Protein AF-A0A1H2XBK5-F1 (afdb_monomer)

Sequence (45 aa):
MTRLKRCPECHSEMEVNENGIEYCNVCDYWTVEGTARL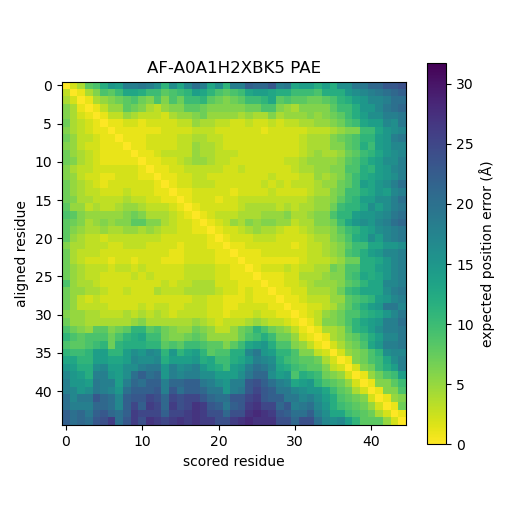DSITMLA

Organism: NCBI:txid2177

Structure (mmCIF, N/CA/C/O backbone):
data_AF-A0A1H2XBK5-F1
#
_entry.id   AF-A0A1H2XBK5-F1
#
loop_
_atom_site.group_PDB
_atom_site.id
_atom_site.type_symbol
_atom_site.label_atom_id
_atom_site.label_alt_id
_atom_site.label_comp_id
_atom_site.label_asym_id
_atom_site.label_entity_id
_atom_site.label_seq_id
_atom_site.pdbx_PDB_ins_code
_atom_site.Cartn_x
_atom_site.Cartn_y
_atom_site.Cartn_z
_atom_site.occupancy
_atom_site.B_iso_or_equiv
_atom_site.auth_seq_id
_atom_site.auth_comp_id
_atom_site.auth_asym_id
_atom_site.auth_atom_id
_atom_site.pdbx_PDB_model_num
ATOM 1 N N . MET A 1 1 ? 5.039 -0.788 15.286 1.00 52.75 1 MET A N 1
ATOM 2 C CA . MET A 1 1 ? 4.227 -1.075 14.087 1.00 52.75 1 MET A CA 1
ATOM 3 C C . MET A 1 1 ? 5.141 -0.916 12.891 1.00 52.75 1 MET A C 1
ATOM 5 O O 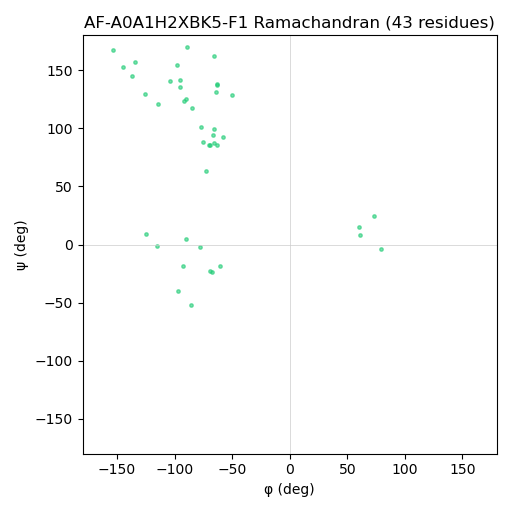. MET A 1 1 ? 5.730 0.148 12.732 1.00 52.75 1 MET A O 1
ATOM 9 N N . THR A 1 2 ? 5.383 -1.999 12.159 1.00 64.88 2 THR A N 1
ATOM 10 C CA . THR A 1 2 ? 6.281 -2.001 10.998 1.00 64.88 2 THR A CA 1
ATOM 11 C C . THR A 1 2 ? 5.471 -1.547 9.792 1.00 64.88 2 THR A C 1
ATOM 13 O O . THR A 1 2 ? 4.482 -2.192 9.464 1.00 64.88 2 THR A O 1
ATOM 16 N N . ARG A 1 3 ? 5.860 -0.420 9.190 1.00 68.19 3 ARG A N 1
ATOM 17 C CA . ARG A 1 3 ? 5.260 0.123 7.965 1.00 68.19 3 ARG A CA 1
ATOM 18 C C . ARG A 1 3 ? 6.175 -0.134 6.783 1.00 68.19 3 ARG A C 1
ATOM 20 O O . ARG A 1 3 ? 7.400 0.010 6.917 1.00 68.19 3 ARG A O 1
ATOM 27 N N . LEU A 1 4 ? 5.599 -0.468 5.637 1.00 75.00 4 LEU A N 1
ATOM 28 C CA . LEU A 1 4 ? 6.340 -0.562 4.389 1.00 75.00 4 LEU A CA 1
ATOM 29 C C . LEU A 1 4 ? 6.592 0.851 3.862 1.00 75.00 4 LEU A C 1
ATOM 31 O O . LEU A 1 4 ? 5.731 1.477 3.265 1.00 75.00 4 LEU A O 1
ATOM 35 N N . LYS A 1 5 ? 7.809 1.372 4.054 1.00 82.00 5 LYS A N 1
ATOM 36 C CA . LYS A 1 5 ? 8.204 2.656 3.438 1.00 82.00 5 LYS A CA 1
ATOM 37 C C . LYS A 1 5 ? 8.317 2.565 1.912 1.00 82.00 5 LYS A C 1
ATOM 39 O O . LYS A 1 5 ? 8.282 3.586 1.234 1.00 82.00 5 LYS A O 1
ATOM 44 N N . ARG A 1 6 ? 8.542 1.360 1.384 1.00 87.88 6 ARG A N 1
ATOM 45 C CA . ARG A 1 6 ? 8.715 1.090 -0.045 1.00 87.88 6 ARG A CA 1
ATOM 46 C C . ARG A 1 6 ? 7.941 -0.153 -0.441 1.00 87.88 6 ARG A C 1
ATOM 48 O O . ARG A 1 6 ? 7.889 -1.115 0.323 1.00 87.88 6 ARG A O 1
ATOM 55 N N . CYS A 1 7 ? 7.410 -0.126 -1.655 1.00 88.19 7 CYS A N 1
ATOM 56 C CA . CYS A 1 7 ? 6.719 -1.244 -2.262 1.00 88.19 7 CYS A CA 1
ATOM 57 C C . CYS A 1 7 ? 7.701 -2.410 -2.466 1.00 88.19 7 CYS A C 1
ATOM 59 O O . CYS A 1 7 ? 8.782 -2.191 -3.019 1.00 88.19 7 CYS A O 1
ATOM 61 N N . PRO A 1 8 ? 7.355 -3.638 -2.054 1.00 85.94 8 PRO A N 1
ATOM 62 C CA . PRO A 1 8 ? 8.217 -4.801 -2.253 1.00 85.94 8 PRO A CA 1
ATOM 63 C C . PRO A 1 8 ? 8.344 -5.216 -3.728 1.00 85.94 8 PRO A C 1
ATOM 65 O O . PRO A 1 8 ? 9.336 -5.835 -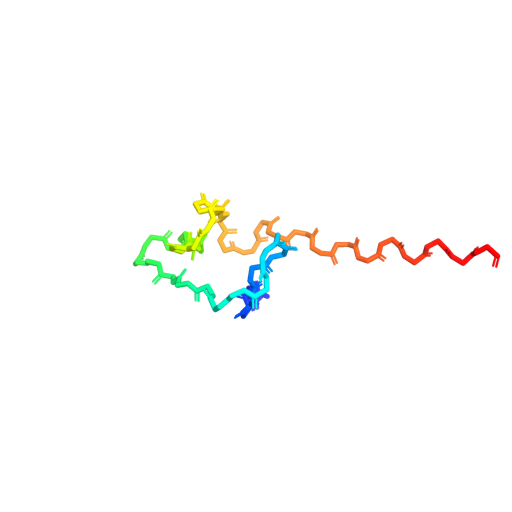4.090 1.00 85.94 8 PRO A O 1
ATOM 68 N N . GLU A 1 9 ? 7.381 -4.846 -4.577 1.00 89.44 9 GLU A N 1
ATOM 69 C CA . GLU A 1 9 ? 7.357 -5.231 -5.994 1.00 89.44 9 GLU A CA 1
ATOM 70 C C . GLU A 1 9 ? 8.171 -4.267 -6.870 1.00 89.44 9 GLU A C 1
ATOM 72 O O . GLU A 1 9 ? 9.034 -4.682 -7.641 1.00 89.44 9 GLU A O 1
ATOM 77 N N . CYS A 1 10 ? 7.910 -2.959 -6.755 1.00 90.75 10 CYS A N 1
ATOM 78 C CA . CYS A 1 10 ? 8.500 -1.945 -7.639 1.00 90.75 10 CYS A CA 1
ATOM 79 C C . CYS A 1 10 ? 9.440 -0.960 -6.931 1.00 90.75 10 CYS A C 1
ATOM 81 O O . CYS A 1 10 ? 9.9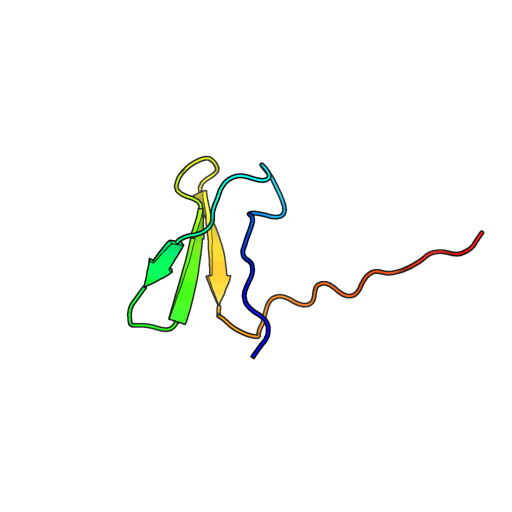93 -0.069 -7.576 1.00 90.75 10 CYS A O 1
ATOM 83 N N . HIS A 1 11 ? 9.613 -1.085 -5.611 1.00 90.12 11 HIS A N 1
ATOM 84 C CA . HIS A 1 11 ? 10.434 -0.204 -4.768 1.00 90.12 11 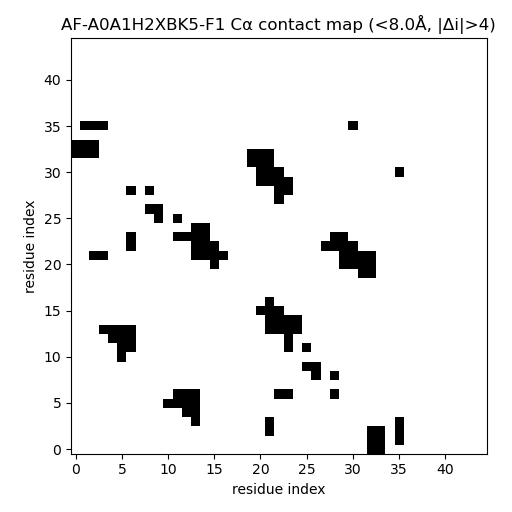HIS A CA 1
ATOM 85 C C . HIS A 1 11 ? 10.025 1.278 -4.729 1.00 90.12 11 HIS A C 1
ATOM 87 O O . HIS A 1 11 ? 10.738 2.086 -4.127 1.00 90.12 11 HIS A O 1
ATOM 93 N N . SER A 1 12 ? 8.879 1.637 -5.310 1.00 90.88 12 SER A N 1
ATOM 94 C CA . SER A 1 12 ? 8.281 2.969 -5.184 1.00 90.88 12 SER A CA 1
ATOM 95 C C . SER A 1 12 ? 7.837 3.249 -3.749 1.00 90.88 12 SER A C 1
ATOM 97 O O . SER A 1 12 ? 7.703 2.334 -2.936 1.00 90.88 12 SER A O 1
ATOM 99 N N . GLU A 1 13 ? 7.618 4.520 -3.426 1.00 91.44 13 GLU A N 1
ATOM 100 C CA . GLU A 1 13 ? 7.062 4.912 -2.131 1.00 91.44 13 GLU A CA 1
ATOM 101 C C . GLU A 1 13 ? 5.643 4.346 -1.974 1.00 91.44 13 GLU A C 1
ATOM 103 O O . GLU A 1 13 ? 4.877 4.308 -2.938 1.00 91.44 13 GLU A O 1
ATOM 108 N N . MET A 1 14 ? 5.324 3.842 -0.780 1.00 89.62 14 MET A N 1
ATOM 109 C CA . MET A 1 14 ? 3.964 3.409 -0.460 1.00 89.62 14 MET A CA 1
ATOM 110 C C . MET A 1 14 ? 3.207 4.523 0.247 1.00 89.62 14 MET A C 1
ATOM 112 O O . MET A 1 14 ? 3.751 5.221 1.104 1.00 89.62 14 MET A O 1
ATOM 116 N N . GLU A 1 15 ? 1.932 4.640 -0.093 1.00 90.12 15 GLU A N 1
ATOM 117 C CA . GLU A 1 15 ? 0.977 5.522 0.558 1.00 90.12 15 GLU A CA 1
ATOM 118 C C . GLU A 1 15 ? 0.151 4.729 1.576 1.00 90.12 15 GLU A C 1
ATOM 120 O O . GLU A 1 15 ? -0.019 3.516 1.453 1.00 90.12 15 GLU A O 1
ATOM 125 N N . VAL A 1 16 ? -0.363 5.412 2.599 1.00 87.88 16 VAL A N 1
ATOM 126 C CA . VAL A 1 16 ? -1.193 4.807 3.649 1.00 87.88 16 VAL A CA 1
ATOM 127 C C . VAL A 1 16 ? -2.495 5.577 3.755 1.00 87.88 16 VAL A C 1
ATOM 129 O O . VAL A 1 16 ? -2.478 6.801 3.885 1.00 87.88 16 VAL A O 1
ATOM 132 N N . ASN A 1 17 ? -3.622 4.868 3.726 1.00 86.69 17 ASN A N 1
ATOM 133 C CA . ASN A 1 17 ? -4.927 5.486 3.933 1.00 86.69 17 ASN A CA 1
ATOM 134 C C . ASN A 1 17 ? -5.338 5.520 5.417 1.00 86.69 17 ASN A C 1
ATOM 136 O O . ASN A 1 17 ? -4.742 4.876 6.280 1.00 86.69 17 ASN A O 1
ATOM 140 N N . GLU A 1 18 ? -6.411 6.257 5.710 1.00 85.50 18 GLU A N 1
ATOM 141 C CA . GLU A 1 18 ? -6.984 6.397 7.059 1.00 85.50 18 GLU A CA 1
ATOM 142 C C . GLU A 1 18 ? -7.472 5.076 7.683 1.00 85.50 18 GLU A C 1
ATOM 144 O O . GLU A 1 18 ? -7.594 4.978 8.902 1.00 85.50 18 GLU A O 1
ATOM 149 N N . ASN A 1 19 ? -7.683 4.042 6.863 1.00 84.19 19 ASN A N 1
ATOM 150 C CA . ASN A 1 19 ? -8.086 2.703 7.296 1.00 84.19 19 ASN A CA 1
ATOM 151 C C . ASN A 1 19 ? -6.888 1.779 7.581 1.00 84.19 19 ASN A C 1
ATOM 153 O O . ASN A 1 19 ? -7.085 0.594 7.853 1.00 84.19 19 ASN A O 1
ATOM 157 N N . GLY A 1 20 ? -5.654 2.289 7.500 1.00 83.81 20 GLY A N 1
ATOM 158 C CA . GLY A 1 20 ? -4.440 1.502 7.720 1.00 83.81 20 GLY A CA 1
ATOM 159 C C . GLY A 1 20 ? -4.110 0.539 6.577 1.00 83.81 20 GLY A C 1
ATOM 160 O O . GLY A 1 20 ? -3.457 -0.474 6.805 1.00 83.81 20 GLY A O 1
ATOM 161 N N . ILE A 1 21 ? -4.572 0.813 5.357 1.00 87.62 21 ILE A N 1
ATOM 162 C CA . ILE A 1 21 ? -4.166 0.080 4.152 1.00 87.62 21 ILE A CA 1
ATOM 163 C C . ILE A 1 21 ? -2.973 0.812 3.547 1.00 87.62 21 ILE A C 1
ATOM 165 O O . ILE A 1 21 ? -3.066 2.001 3.232 1.00 87.62 21 ILE A O 1
ATOM 169 N N . GLU A 1 22 ? -1.872 0.091 3.377 1.00 89.12 22 GLU A N 1
ATOM 170 C CA . GLU A 1 22 ? -0.698 0.549 2.646 1.00 89.12 22 GLU A CA 1
ATOM 171 C C . GLU A 1 22 ? -0.874 0.147 1.174 1.00 89.12 22 GLU A C 1
ATOM 173 O O . GLU A 1 22 ? -1.090 -1.027 0.877 1.00 89.12 22 GLU A O 1
ATOM 178 N N . TYR A 1 23 ? -0.779 1.084 0.234 1.00 90.56 23 TYR A N 1
ATOM 179 C CA . TYR A 1 23 ? -0.907 0.813 -1.200 1.00 90.56 23 TYR A CA 1
ATOM 180 C C . TYR A 1 23 ? 0.188 1.503 -2.018 1.00 90.56 23 TYR A C 1
ATOM 182 O O . TYR A 1 23 ? 0.802 2.479 -1.593 1.00 90.56 23 TYR A O 1
ATOM 190 N N . CYS A 1 24 ? 0.460 0.968 -3.202 1.00 91.38 24 CYS A N 1
ATOM 191 C CA . CYS A 1 24 ? 1.402 1.500 -4.169 1.00 91.38 24 CYS A CA 1
ATOM 192 C C . CYS A 1 24 ? 0.646 1.948 -5.418 1.00 91.38 24 CYS A C 1
ATOM 194 O O . CYS A 1 24 ? 0.022 1.141 -6.100 1.00 91.38 24 CYS A O 1
ATOM 196 N N . ASN A 1 25 ? 0.763 3.228 -5.750 1.00 91.75 25 ASN A N 1
ATOM 197 C CA . ASN A 1 25 ? 0.152 3.844 -6.928 1.00 91.75 25 ASN A CA 1
ATOM 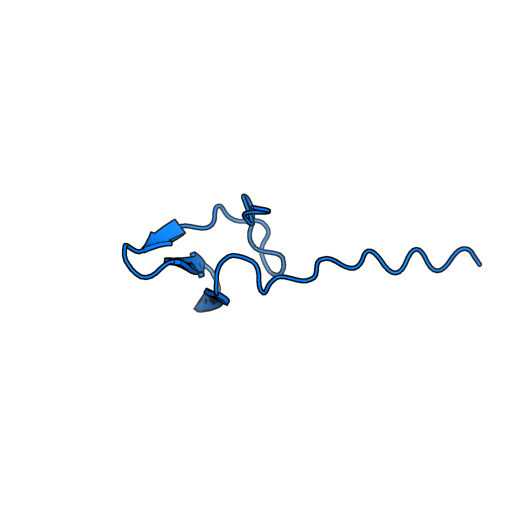198 C C . ASN A 1 25 ? 0.891 3.555 -8.252 1.00 91.75 25 ASN A C 1
ATOM 200 O O . ASN A 1 25 ? 0.457 4.018 -9.303 1.00 91.75 25 ASN A O 1
ATOM 204 N N . VAL A 1 26 ? 2.019 2.835 -8.213 1.00 94.81 26 VAL A N 1
ATOM 205 C CA . VAL A 1 26 ? 2.834 2.524 -9.403 1.00 94.81 26 VAL A CA 1
ATOM 206 C C . VAL A 1 26 ? 2.528 1.141 -9.969 1.00 94.81 26 VAL A C 1
ATOM 208 O O . VAL A 1 26 ? 2.504 0.974 -11.185 1.00 94.81 26 VAL A O 1
ATOM 211 N N . CYS A 1 27 ? 2.326 0.147 -9.103 1.00 92.06 27 CYS A N 1
ATOM 212 C CA . CYS A 1 27 ? 2.107 -1.249 -9.501 1.00 92.06 27 CYS A CA 1
ATOM 213 C C . CYS A 1 27 ? 0.817 -1.857 -8.933 1.00 92.06 27 CYS A C 1
ATOM 215 O O . CYS A 1 27 ? 0.634 -3.068 -9.014 1.00 92.06 27 CYS A O 1
ATOM 217 N N . ASP A 1 28 ? -0.038 -1.035 -8.317 1.00 90.00 28 ASP A N 1
ATOM 218 C CA . ASP A 1 28 ? -1.306 -1.431 -7.690 1.00 90.00 28 ASP A CA 1
ATOM 219 C C . ASP A 1 28 ? -1.176 -2.458 -6.544 1.00 90.00 28 ASP A C 1
ATOM 221 O O . ASP A 1 28 ? -2.165 -3.045 -6.096 1.00 90.00 28 ASP A O 1
ATOM 225 N N . TYR A 1 29 ? 0.037 -2.663 -6.017 1.00 89.00 29 TYR A N 1
ATOM 226 C CA . TYR A 1 29 ? 0.262 -3.470 -4.817 1.00 89.00 29 TYR A CA 1
ATOM 227 C C . TYR A 1 29 ? -0.423 -2.834 -3.604 1.00 89.00 29 TYR A C 1
ATOM 229 O O . TYR A 1 29 ? -0.290 -1.634 -3.378 1.00 89.00 29 TYR A O 1
ATOM 237 N N . TRP A 1 30 ? -1.084 -3.630 -2.766 1.00 89.00 30 TRP A N 1
ATOM 238 C CA . TRP A 1 30 ? -1.655 -3.159 -1.507 1.00 89.00 30 TRP A CA 1
ATOM 239 C C . TRP A 1 30 ? -1.560 -4.222 -0.415 1.00 89.00 30 TRP A C 1
ATOM 241 O O . TRP A 1 30 ? -1.517 -5.423 -0.682 1.00 89.00 30 TRP A O 1
ATOM 251 N N . THR A 1 31 ? -1.514 -3.771 0.833 1.00 85.81 31 THR A N 1
ATOM 252 C CA . THR A 1 31 ? -1.476 -4.614 2.026 1.00 85.81 31 THR A CA 1
ATOM 253 C C . THR A 1 31 ? -2.077 -3.879 3.221 1.00 85.81 31 THR A C 1
ATOM 255 O O . THR A 1 31 ? -2.313 -2.674 3.176 1.00 85.81 31 THR A O 1
ATOM 258 N N . VAL A 1 32 ? -2.357 -4.595 4.306 1.00 84.00 32 VAL A N 1
ATOM 259 C CA . VAL A 1 32 ? -2.857 -4.001 5.554 1.00 84.00 32 VAL A CA 1
ATOM 260 C C . VAL A 1 32 ? -1.681 -3.756 6.498 1.00 84.00 32 VAL A C 1
ATOM 262 O O . VAL A 1 32 ? -0.834 -4.640 6.673 1.00 84.00 32 VAL A O 1
ATOM 265 N N . GLU A 1 33 ? -1.636 -2.580 7.128 1.00 75.88 33 GLU A N 1
ATOM 266 C CA . GLU A 1 33 ? -0.586 -2.197 8.073 1.00 75.88 33 GLU A CA 1
ATOM 267 C C . GLU A 1 33 ? -0.398 -3.300 9.129 1.00 75.88 33 GLU A C 1
ATOM 269 O O . GLU A 1 33 ? -1.349 -3.790 9.742 1.00 75.88 33 GLU A O 1
ATOM 274 N N . GLY A 1 34 ? 0.849 -3.735 9.325 1.00 67.44 34 GLY A N 1
ATOM 275 C CA . GLY A 1 34 ? 1.190 -4.779 10.295 1.00 67.44 34 GLY A CA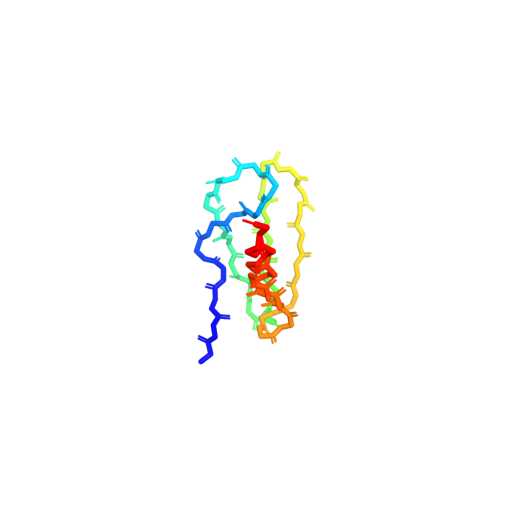 1
ATOM 276 C C . GLY A 1 34 ? 0.920 -6.222 9.850 1.00 67.44 34 GLY A C 1
ATOM 277 O O . GLY A 1 34 ? 1.298 -7.144 10.573 1.00 67.44 34 GLY A O 1
ATOM 278 N N . THR A 1 35 ? 0.336 -6.446 8.667 1.00 68.62 35 THR A N 1
ATOM 279 C CA . THR A 1 35 ? 0.235 -7.792 8.062 1.00 68.62 35 THR A CA 1
ATOM 280 C C . THR A 1 35 ? 1.385 -8.110 7.115 1.00 68.62 35 THR A C 1
ATOM 282 O O . THR A 1 35 ? 1.648 -9.285 6.858 1.00 68.62 35 THR A O 1
ATOM 285 N N . ALA A 1 36 ? 2.104 -7.083 6.648 1.00 64.12 36 ALA A N 1
ATOM 286 C CA . ALA A 1 36 ? 3.315 -7.225 5.855 1.00 64.12 36 ALA A CA 1
ATOM 287 C C . ALA A 1 36 ? 4.414 -7.929 6.667 1.00 64.12 36 ALA A C 1
ATOM 289 O O . ALA A 1 36 ? 5.266 -7.309 7.307 1.00 64.12 36 ALA A O 1
ATOM 290 N N . ARG A 1 37 ? 4.389 -9.261 6.648 1.00 59.81 37 ARG A N 1
ATOM 291 C CA . ARG A 1 37 ? 5.493 -10.097 7.101 1.00 59.81 37 ARG A CA 1
ATOM 292 C C . ARG A 1 37 ? 6.579 -10.069 6.035 1.00 59.81 37 ARG A C 1
ATOM 294 O O . ARG A 1 37 ? 6.626 -10.919 5.154 1.00 59.81 37 ARG A O 1
ATOM 301 N N . LEU A 1 38 ? 7.474 -9.091 6.139 1.00 59.59 38 LEU A N 1
ATOM 302 C CA . LEU A 1 38 ? 8.832 -9.216 5.613 1.00 59.59 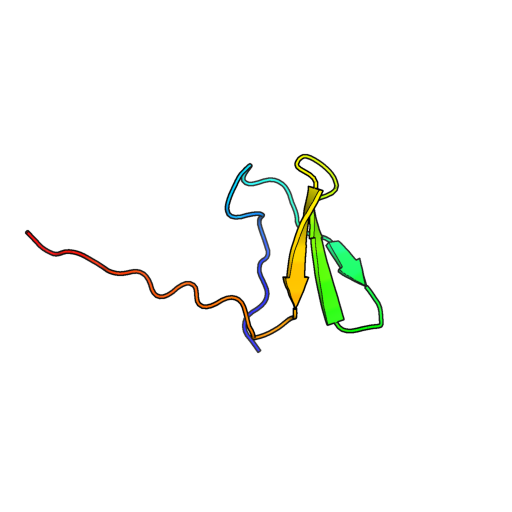38 LEU A CA 1
ATOM 303 C C . LEU A 1 38 ? 9.597 -10.180 6.531 1.00 59.59 38 LEU A C 1
ATOM 305 O O . LEU A 1 38 ? 10.529 -9.786 7.229 1.00 59.59 38 LEU A O 1
ATOM 309 N N . ASP A 1 39 ? 9.166 -11.440 6.597 1.00 50.97 39 ASP A N 1
ATOM 310 C CA . ASP A 1 39 ? 10.054 -12.488 7.078 1.00 50.97 39 ASP A CA 1
ATOM 311 C C . ASP A 1 39 ? 11.147 -12.590 6.009 1.00 50.97 39 ASP A C 1
ATOM 313 O O . ASP A 1 39 ? 10.969 -13.225 4.969 1.00 50.97 39 ASP A O 1
ATOM 317 N N . SER A 1 40 ? 12.262 -11.884 6.220 1.00 50.78 40 SER A N 1
ATOM 318 C CA . SER A 1 40 ? 13.504 -12.163 5.512 1.00 50.78 40 SER A CA 1
ATOM 319 C C . SER A 1 40 ? 13.845 -13.612 5.823 1.00 50.78 40 SER A C 1
ATOM 321 O O . SER A 1 40 ? 14.463 -13.907 6.846 1.00 50.78 40 SER A O 1
ATOM 323 N N . ILE A 1 41 ? 13.411 -14.537 4.967 1.00 56.31 41 ILE A N 1
ATOM 324 C CA . ILE A 1 41 ? 13.949 -15.888 4.965 1.00 56.31 41 ILE A CA 1
ATOM 325 C C . ILE A 1 41 ? 15.373 -15.726 4.448 1.00 56.31 41 ILE A C 1
ATOM 327 O O . ILE A 1 41 ? 15.642 -15.819 3.251 1.00 56.31 41 ILE A O 1
ATOM 331 N N . THR A 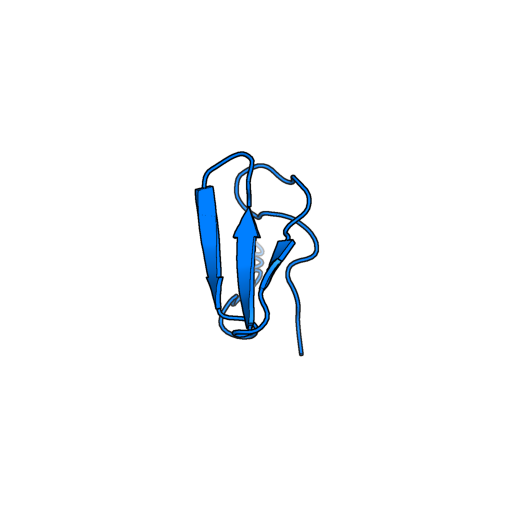1 42 ? 16.297 -15.414 5.351 1.00 52.00 42 THR A N 1
ATOM 332 C CA . THR A 1 42 ? 17.721 -15.542 5.088 1.00 52.00 42 THR A CA 1
ATOM 333 C C . THR A 1 42 ? 17.972 -17.038 4.929 1.00 52.00 42 THR A C 1
ATOM 335 O O . THR A 1 42 ? 18.235 -17.744 5.899 1.00 52.00 42 THR A O 1
ATOM 338 N N . MET A 1 43 ? 17.819 -17.555 3.710 1.00 51.06 43 MET A N 1
ATOM 339 C CA . MET A 1 43 ? 18.359 -18.860 3.354 1.00 51.06 43 MET A CA 1
ATOM 340 C C . MET A 1 43 ? 19.879 -18.690 3.312 1.00 51.06 43 MET A C 1
ATOM 342 O O . MET A 1 43 ? 20.451 -18.350 2.281 1.00 51.06 43 MET A O 1
ATOM 346 N N . LEU A 1 44 ? 20.519 -18.828 4.474 1.00 48.94 44 LEU A N 1
ATOM 347 C CA . LEU A 1 44 ? 21.949 -19.092 4.561 1.00 48.94 44 LEU A CA 1
ATOM 348 C C . LEU A 1 44 ? 22.164 -20.487 3.963 1.00 48.94 44 LEU A C 1
ATOM 350 O O . LEU A 1 44 ? 21.852 -21.487 4.609 1.00 48.94 44 LEU A O 1
ATOM 354 N N . ALA A 1 45 ? 22.599 -20.517 2.705 1.00 43.25 45 ALA A N 1
ATOM 355 C CA . ALA A 1 45 ? 23.173 -21.688 2.053 1.00 43.25 45 ALA A CA 1
ATOM 356 C C . ALA A 1 45 ? 24.693 -21.685 2.244 1.00 43.25 45 ALA A C 1
ATOM 358 O O . ALA A 1 45 ? 25.280 -20.577 2.220 1.00 43.25 45 ALA A O 1
#

Foldseek 3Di:
DDDDCADPPPRHGWDADPQQKTADPPPGDIDHHPPPPPPVPPPPD

Solvent-accessible surface area (backbone atoms only — not comparable to full-atom values): 3049 Å² total; per-residue (Å²): 133,69,73,67,69,44,34,91,86,79,62,44,68,39,47,70,50,98,85,44,39,35,34,23,93,86,79,73,49,68,50,49,65,67,67,77,75,80,71,77,78,75,78,82,126

pLDDT: mean 77.54, std 15.44, range [43.25, 94.81]

Radius of gyration: 11.55 Å; Cα contacts (8 Å, |Δi|>4): 60; chains: 1; bounding box: 31×28×24 Å

Mean predicted aligned error: 8.08 Å

Nearest PDB structures (foldseek):
  2akl-assembly1_A  TM=5.870E-01  e=7.970E-01  Pseudomonas aeruginosa PAO1
  5jea-assembly1_I  TM=7.076E-01  e=5.394E+00  Saccharomyces cerevisiae S288C
  8qcf-assembly1_J  TM=7.186E-01  e=6.183E+00  Saccharomyces cerevisiae
  4oo1-assembly1_I  TM=6.765E-01  e=5.394E+00  Saccharomyces cerevisiae S288C
  5c0w-assembly1_I  TM=6.765E-01  e=5.394E+00  Saccharomyces cerevisiae S288C

Secondary structure (DSSP, 8-state):
----SB-TTT-PBPEE-TTSEEE-TTT--EEETTT----------